Protein AF-A0A428WDX8-F1 (afdb_monomer_li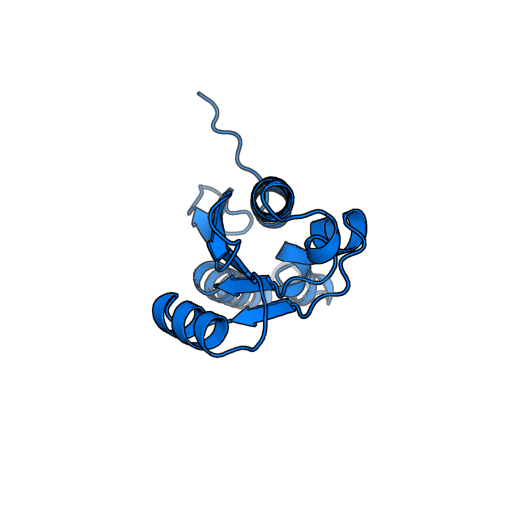te)

Radius of gyration: 16.52 Å; chains: 1; bounding box: 48×28×43 Å

Sequence (140 aa):
MPGLRRTAGEAVSAVLEAAFSLLPEPLRSTAPLYVLCDDYSVFAARRLVERCHDRERRLRPSDSVRPETSELVRPYLTAAGHRGNCYLLAGVPAQSVLRLAATADHPAAVICEPAVLTGDDPLAPGSLAVAAVWGAGSPP

Secondary structure (DSSP, 8-state):
-------HHHHHHHHHHHHHHTS-HHHHTTS-EEEE-HHHHHHHHHHHHHHHH-SSS---THHHHTT-THHHHHHHHHHTT--S-EEEESS--HHHHHHHHHHSS-S-EEEEEEEEEP-S-TTS-EEEEEEEEES-----

Structure (mmCIF, N/CA/C/O backbone):
data_AF-A0A428WDX8-F1
#
_entry.id   AF-A0A428WDX8-F1
#
loop_
_atom_site.group_PDB
_atom_site.id
_atom_site.type_symbol
_atom_site.label_atom_id
_atom_site.label_alt_id
_atom_site.label_comp_id
_atom_site.label_asym_id
_atom_site.label_entity_id
_atom_site.label_seq_id
_atom_site.pdbx_PDB_ins_code
_atom_site.Cartn_x
_atom_site.Cartn_y
_atom_site.Cartn_z
_atom_site.occupancy
_atom_site.B_iso_or_equiv
_atom_site.auth_seq_id
_atom_site.auth_comp_id
_atom_site.auth_asym_id
_atom_site.auth_atom_id
_atom_site.pdbx_PDB_model_num
ATOM 1 N N . MET A 1 1 ? -13.287 10.466 -22.339 1.00 33.56 1 MET A N 1
ATOM 2 C CA . MET A 1 1 ? -12.912 10.826 -20.956 1.00 33.56 1 MET A CA 1
ATOM 3 C C . MET A 1 1 ? -11.426 10.549 -20.812 1.00 33.56 1 MET A C 1
ATOM 5 O O . MET A 1 1 ? -11.074 9.376 -20.856 1.00 33.56 1 MET A O 1
ATOM 9 N N . PRO A 1 2 ? -10.545 11.560 -20.750 1.00 37.47 2 PRO A N 1
ATOM 10 C CA . PRO A 1 2 ? -9.139 11.313 -20.460 1.00 37.47 2 PRO A CA 1
ATOM 11 C C . PRO A 1 2 ? -9.077 10.821 -19.013 1.00 37.47 2 PRO A C 1
ATOM 13 O O . PRO A 1 2 ? -9.248 11.595 -18.076 1.00 37.47 2 PRO A O 1
ATOM 16 N N . GLY A 1 3 ? -8.996 9.500 -18.846 1.00 45.62 3 GLY A N 1
ATOM 17 C CA . GLY A 1 3 ? -8.995 8.853 -17.541 1.00 45.62 3 GLY A CA 1
ATOM 18 C C . GLY A 1 3 ? -7.797 9.346 -16.747 1.00 45.62 3 GLY A C 1
ATOM 19 O O . GLY A 1 3 ? -6.670 9.273 -17.231 1.00 45.62 3 GLY A O 1
ATOM 20 N N . LEU A 1 4 ? -8.060 9.888 -15.561 1.00 54.97 4 LEU A N 1
ATOM 21 C CA . LEU A 1 4 ? -7.077 10.419 -14.626 1.00 54.97 4 LEU A CA 1
ATOM 22 C C . LEU A 1 4 ? -6.116 9.286 -14.213 1.00 54.97 4 LEU A C 1
ATOM 24 O O . LEU A 1 4 ? -6.353 8.588 -13.229 1.00 54.97 4 LEU A O 1
ATOM 28 N N . ARG A 1 5 ? -5.069 9.028 -15.006 1.00 61.06 5 ARG A N 1
ATOM 29 C CA . ARG A 1 5 ? -4.035 8.047 -14.665 1.00 61.06 5 ARG A CA 1
ATOM 30 C C . ARG A 1 5 ? -3.245 8.616 -13.494 1.00 61.06 5 ARG A C 1
ATOM 32 O O . ARG A 1 5 ? -2.364 9.445 -13.687 1.00 61.06 5 ARG A O 1
ATOM 39 N N . ARG A 1 6 ? -3.614 8.203 -12.284 1.00 71.31 6 ARG A N 1
ATOM 40 C CA . ARG A 1 6 ? -2.854 8.500 -11.072 1.00 71.31 6 ARG A CA 1
ATOM 41 C C . ARG A 1 6 ? -1.580 7.672 -11.057 1.00 71.31 6 ARG A C 1
ATOM 43 O O . ARG A 1 6 ? -1.565 6.533 -11.539 1.00 71.31 6 ARG A O 1
ATOM 50 N N . THR A 1 7 ? -0.530 8.233 -10.470 1.00 85.62 7 THR A N 1
ATOM 51 C CA . THR A 1 7 ? 0.634 7.431 -10.091 1.00 85.62 7 THR A CA 1
ATOM 52 C C . THR A 1 7 ? 0.227 6.395 -9.040 1.00 85.62 7 THR A C 1
ATOM 54 O O . THR A 1 7 ? -0.794 6.538 -8.362 1.00 85.62 7 THR A O 1
ATOM 57 N N . ALA A 1 8 ? 1.023 5.338 -8.875 1.00 86.62 8 ALA A N 1
ATOM 58 C CA . ALA A 1 8 ? 0.719 4.305 -7.887 1.00 86.62 8 ALA A CA 1
ATOM 59 C C . ALA A 1 8 ? 0.632 4.854 -6.454 1.0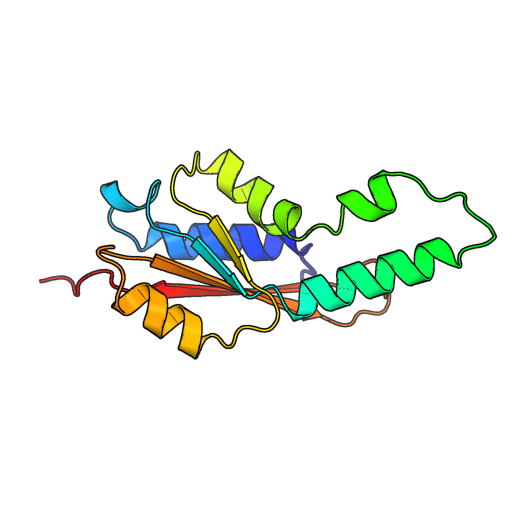0 86.62 8 ALA A C 1
ATOM 61 O O . ALA A 1 8 ? -0.313 4.526 -5.740 1.00 86.62 8 ALA A O 1
ATOM 62 N N . GLY A 1 9 ? 1.539 5.759 -6.072 1.00 89.62 9 GLY A N 1
ATOM 63 C CA . GLY A 1 9 ? 1.497 6.425 -4.768 1.00 89.62 9 GLY A CA 1
ATOM 64 C C . GLY A 1 9 ? 0.264 7.316 -4.579 1.00 89.62 9 GLY A C 1
ATOM 65 O O . GLY A 1 9 ? -0.319 7.331 -3.498 1.00 89.62 9 GLY A O 1
ATOM 66 N N . GLU A 1 10 ? -0.188 8.020 -5.623 1.00 91.00 10 GLU A N 1
ATOM 67 C CA . GLU A 1 10 ? -1.411 8.839 -5.570 1.00 91.00 10 GLU A CA 1
ATOM 68 C C . GLU A 1 10 ? -2.677 7.988 -5.433 1.00 91.00 10 GLU A C 1
ATOM 70 O O . GLU A 1 10 ? -3.559 8.315 -4.639 1.00 91.00 10 GLU A O 1
ATOM 75 N N . ALA A 1 11 ? -2.777 6.896 -6.198 1.00 91.94 11 ALA A N 1
ATOM 76 C CA . ALA A 1 11 ? -3.913 5.983 -6.126 1.00 91.94 11 ALA A CA 1
ATOM 77 C C . ALA A 1 11 ? -4.016 5.340 -4.736 1.00 91.94 11 ALA A C 1
ATOM 79 O O . ALA A 1 11 ? -5.091 5.350 -4.138 1.00 91.94 11 ALA A O 1
ATOM 80 N N . VAL A 1 12 ? -2.888 4.854 -4.205 1.00 94.56 12 VAL A N 1
ATOM 81 C CA . VAL A 1 12 ? -2.803 4.273 -2.860 1.00 94.56 12 VAL A CA 1
ATOM 82 C C . VAL A 1 12 ? -3.146 5.314 -1.799 1.00 94.56 12 VAL A C 1
ATOM 84 O O . VAL A 1 12 ? -4.010 5.066 -0.965 1.00 94.56 12 VAL A O 1
ATOM 87 N N . SER A 1 13 ? -2.549 6.507 -1.854 1.00 95.56 13 SER A N 1
ATOM 88 C CA . SER A 1 13 ? -2.796 7.538 -0.837 1.00 95.56 13 SER A CA 1
ATOM 89 C C . SER A 1 13 ? -4.270 7.937 -0.754 1.00 95.56 13 SER A C 1
ATOM 91 O O . SER A 1 13 ? -4.800 8.050 0.347 1.00 95.56 13 SER A O 1
ATOM 93 N N . ALA A 1 14 ? -4.947 8.070 -1.900 1.00 94.94 14 ALA A N 1
ATOM 94 C CA . ALA A 1 14 ? -6.365 8.423 -1.947 1.00 94.94 14 ALA A CA 1
ATOM 95 C C . ALA A 1 14 ? -7.270 7.357 -1.302 1.00 94.94 14 ALA A C 1
ATOM 97 O O . ALA A 1 14 ? -8.200 7.696 -0.570 1.00 94.94 14 ALA A O 1
ATOM 98 N N . VAL A 1 15 ? -7.018 6.065 -1.551 1.00 96.69 15 VAL A N 1
ATOM 99 C CA . VAL A 1 15 ? -7.845 5.001 -0.953 1.00 96.69 15 VAL A CA 1
ATOM 100 C C . VAL A 1 15 ? -7.519 4.756 0.512 1.00 96.69 15 VAL A C 1
ATOM 102 O O . VAL A 1 15 ? -8.418 4.412 1.275 1.00 96.69 15 VAL A O 1
ATOM 105 N N . LEU A 1 16 ? -6.268 4.974 0.924 1.00 97.00 16 LEU A N 1
ATOM 106 C CA . LEU A 1 16 ? -5.885 4.913 2.330 1.00 97.00 16 LEU A CA 1
ATOM 107 C C . LEU A 1 16 ? -6.529 6.051 3.120 1.00 97.00 16 LEU A C 1
ATOM 109 O O . LEU A 1 16 ? -7.100 5.794 4.174 1.00 97.00 16 LEU A O 1
ATOM 113 N N . GLU A 1 17 ? -6.520 7.279 2.600 1.00 96.69 17 GLU A N 1
ATOM 114 C CA . GLU A 1 17 ? -7.228 8.403 3.221 1.00 96.69 17 GLU A CA 1
ATOM 115 C C . GLU A 1 17 ? -8.711 8.079 3.435 1.00 96.69 17 GLU A C 1
ATOM 117 O O . GLU A 1 17 ? -9.216 8.196 4.554 1.00 96.69 17 GLU A O 1
ATOM 122 N N . ALA A 1 18 ? -9.383 7.569 2.399 1.00 96.19 18 ALA A N 1
ATOM 123 C CA . ALA A 1 18 ? -10.777 7.160 2.496 1.00 96.19 18 ALA A CA 1
ATOM 124 C C . ALA A 1 18 ? -10.982 6.031 3.522 1.00 96.19 18 ALA A C 1
ATOM 126 O O . ALA A 1 18 ? -11.842 6.149 4.393 1.00 96.19 18 ALA A O 1
ATOM 127 N N . ALA A 1 19 ? -10.185 4.961 3.477 1.00 96.06 19 ALA A N 1
ATOM 128 C CA . ALA A 1 19 ? -10.347 3.812 4.367 1.00 96.06 19 ALA A CA 1
ATOM 129 C C . ALA A 1 19 ? -10.077 4.161 5.836 1.00 96.06 19 ALA A C 1
ATOM 131 O O . ALA A 1 19 ? -10.879 3.835 6.709 1.00 96.06 19 ALA A O 1
ATOM 132 N N . PHE A 1 20 ? -8.991 4.877 6.127 1.00 95.44 20 PHE A N 1
ATOM 133 C CA . PHE A 1 20 ? -8.678 5.294 7.492 1.00 95.44 20 PHE A CA 1
ATOM 134 C C . PHE A 1 20 ? -9.691 6.310 8.040 1.00 95.44 20 PHE A C 1
ATOM 136 O O . PHE A 1 20 ? -9.915 6.332 9.248 1.00 95.44 20 PHE A O 1
ATOM 143 N N . SER A 1 21 ? -10.364 7.101 7.193 1.00 94.88 21 SER A N 1
ATOM 144 C CA . SER A 1 21 ? -11.437 8.002 7.649 1.00 94.88 21 SER A CA 1
ATOM 145 C C . SER A 1 21 ? -12.648 7.260 8.239 1.00 94.88 21 SER A C 1
ATOM 147 O O . SER A 1 21 ? -13.330 7.799 9.114 1.00 94.88 21 SER A O 1
ATOM 149 N N . LEU A 1 22 ? -12.873 6.006 7.822 1.00 94.31 22 LEU A N 1
ATOM 150 C CA . LEU A 1 22 ? -13.945 5.137 8.323 1.00 94.31 22 LEU A CA 1
ATOM 151 C C . LEU A 1 22 ? -13.641 4.537 9.703 1.00 94.31 22 LEU A C 1
ATOM 153 O O . LEU A 1 22 ? -14.542 4.013 10.356 1.00 94.31 22 LEU A O 1
ATOM 157 N N . LEU A 1 23 ? -12.386 4.592 10.158 1.00 92.56 23 LEU A N 1
ATOM 158 C CA . LEU A 1 23 ? -12.012 4.106 11.482 1.00 92.56 23 LEU A CA 1
ATOM 159 C C . LEU A 1 23 ? -12.394 5.114 12.578 1.00 92.56 23 LEU A C 1
ATOM 161 O O . LEU A 1 23 ? -12.323 6.331 12.353 1.00 92.56 23 LEU A O 1
ATOM 165 N N . PRO A 1 24 ? -12.699 4.634 13.800 1.00 91.62 24 PRO A N 1
ATOM 166 C CA . PRO A 1 24 ? -12.743 5.480 14.987 1.00 91.62 24 PRO A CA 1
ATOM 167 C C . PRO A 1 24 ? -11.445 6.280 15.145 1.00 91.62 24 PRO A C 1
ATOM 169 O O . PRO A 1 24 ? -10.358 5.724 14.982 1.00 91.62 24 PRO A O 1
ATOM 172 N N . GLU A 1 25 ? -11.555 7.558 15.522 1.00 91.94 25 GLU A N 1
ATOM 173 C CA . GLU A 1 25 ? -10.417 8.480 15.696 1.00 91.94 25 GLU A CA 1
ATOM 174 C C . GLU A 1 25 ? -9.213 7.861 16.437 1.00 91.94 25 GLU A C 1
ATOM 176 O O . GLU A 1 25 ? -8.095 7.962 15.925 1.00 91.94 25 GLU A O 1
ATOM 181 N N . PRO A 1 26 ? -9.392 7.137 17.568 1.00 91.00 26 PRO A N 1
ATOM 182 C CA . PRO A 1 26 ? -8.262 6.578 18.316 1.00 91.00 26 PRO A CA 1
ATOM 183 C C . PRO A 1 26 ? -7.459 5.523 17.543 1.00 91.00 26 PRO A C 1
ATOM 185 O O . PRO A 1 26 ? -6.305 5.265 17.877 1.00 91.00 26 PRO A O 1
ATOM 188 N N . LEU A 1 27 ? -8.065 4.903 16.527 1.00 92.06 27 LEU A N 1
ATOM 189 C CA . LEU A 1 27 ? -7.468 3.819 15.749 1.00 92.06 27 LEU A CA 1
ATOM 190 C C . LEU A 1 27 ? -6.811 4.310 14.456 1.00 92.06 27 LEU A C 1
ATOM 192 O O . LEU A 1 27 ? -5.982 3.600 13.894 1.00 92.06 27 LEU A O 1
ATOM 196 N N . ARG A 1 28 ? -7.125 5.520 13.977 1.00 93.81 28 ARG A N 1
ATOM 197 C CA . ARG A 1 28 ? -6.672 6.002 12.656 1.00 93.81 28 ARG A CA 1
ATOM 198 C C . ARG A 1 28 ? -5.153 6.044 12.503 1.00 93.81 28 ARG A C 1
ATOM 200 O O . ARG A 1 28 ? -4.625 5.776 11.430 1.00 93.81 28 ARG A O 1
ATOM 207 N N . SER A 1 29 ? -4.439 6.368 13.577 1.00 93.62 29 SER A N 1
ATOM 208 C CA . SER A 1 29 ? -2.977 6.474 13.542 1.00 93.62 29 SER A CA 1
ATOM 209 C C . SER A 1 29 ? -2.256 5.162 13.854 1.00 93.62 29 SER A C 1
ATOM 211 O O . SER A 1 29 ? -1.052 5.086 13.634 1.00 93.62 29 SER A O 1
ATOM 213 N N . THR A 1 30 ? -2.943 4.135 14.359 1.00 93.38 30 THR A N 1
ATOM 214 C CA . THR A 1 30 ? -2.307 2.928 14.921 1.00 93.38 30 THR A CA 1
ATOM 215 C C . THR A 1 30 ? -2.818 1.618 14.335 1.00 93.38 30 THR A C 1
ATOM 217 O O . THR A 1 30 ? -2.139 0.602 14.486 1.00 93.38 30 THR A O 1
ATOM 220 N N . ALA A 1 31 ? -3.975 1.617 13.664 1.00 93.00 31 ALA A N 1
ATOM 221 C CA . ALA A 1 31 ? -4.524 0.424 13.036 1.00 93.00 31 ALA A CA 1
ATOM 222 C C . ALA A 1 31 ? -3.525 -0.138 12.012 1.00 93.00 31 ALA A C 1
ATOM 224 O O . ALA A 1 31 ? -3.046 0.617 11.167 1.00 93.00 31 ALA A O 1
ATOM 225 N N . PRO A 1 32 ? -3.190 -1.435 12.065 1.00 94.12 32 PRO A N 1
ATOM 226 C CA . PRO A 1 32 ? -2.241 -2.020 11.133 1.00 94.12 32 PRO A CA 1
ATOM 227 C C . PRO A 1 32 ? -2.717 -1.867 9.685 1.00 94.12 32 PRO A C 1
ATOM 229 O O . PRO A 1 32 ? -3.897 -2.055 9.372 1.00 94.12 32 PRO A O 1
ATOM 232 N N . LEU A 1 33 ? -1.765 -1.559 8.808 1.00 95.38 33 LEU A N 1
ATOM 233 C CA . LEU A 1 33 ? -1.942 -1.490 7.366 1.00 95.38 33 LEU A CA 1
ATOM 234 C C . LEU A 1 33 ? -1.304 -2.716 6.711 1.00 95.38 33 LEU A C 1
ATOM 236 O O . LEU A 1 33 ? -0.110 -2.967 6.871 1.00 95.38 33 LEU A O 1
ATOM 240 N N . TYR A 1 34 ? -2.079 -3.443 5.916 1.00 95.25 34 TYR A N 1
ATOM 241 C CA . TYR A 1 34 ? -1.594 -4.514 5.054 1.00 95.25 34 TYR A CA 1
ATOM 242 C C . TYR A 1 34 ? -1.724 -4.089 3.594 1.00 95.25 34 TYR A C 1
ATOM 244 O O . TYR A 1 34 ? -2.810 -3.718 3.156 1.00 95.25 34 TYR A O 1
ATOM 252 N N . VAL A 1 35 ? -0.639 -4.159 2.827 1.00 95.62 35 VAL A N 1
ATOM 253 C CA . VAL A 1 35 ? -0.628 -3.819 1.400 1.00 95.62 35 VAL A CA 1
ATOM 254 C C . VAL A 1 35 ? -0.310 -5.062 0.586 1.00 95.62 35 VAL A C 1
ATOM 256 O O . VAL A 1 35 ? 0.792 -5.598 0.689 1.00 95.62 35 VAL A O 1
ATOM 259 N N . LEU A 1 36 ? -1.264 -5.504 -0.229 1.00 95.06 36 LEU A N 1
ATOM 260 C CA . LEU A 1 36 ? -1.123 -6.616 -1.166 1.00 95.06 36 LEU A CA 1
ATOM 261 C C . LEU A 1 36 ? -0.494 -6.091 -2.455 1.00 95.06 36 LEU A C 1
ATOM 263 O O . LEU A 1 36 ? -1.179 -5.613 -3.351 1.00 95.06 36 LEU A O 1
ATOM 267 N N . CYS A 1 37 ? 0.829 -6.083 -2.524 1.00 92.88 37 CYS A N 1
ATOM 268 C CA . CYS A 1 37 ? 1.568 -5.350 -3.547 1.00 92.88 37 CYS A CA 1
ATOM 269 C C . CYS A 1 37 ? 2.037 -6.221 -4.718 1.00 92.88 37 CYS A C 1
ATOM 271 O O . CYS A 1 37 ? 3.050 -5.898 -5.334 1.00 92.88 37 CYS A O 1
ATOM 273 N N . ASP A 1 38 ? 1.356 -7.328 -5.005 1.00 91.00 38 ASP A N 1
ATOM 274 C CA . ASP A 1 38 ? 1.808 -8.330 -5.973 1.00 91.00 38 ASP A CA 1
ATOM 275 C C . ASP A 1 38 ? 2.080 -7.759 -7.364 1.00 91.00 38 ASP A C 1
ATOM 277 O O . ASP A 1 38 ? 3.216 -7.799 -7.851 1.00 91.00 38 ASP A O 1
ATOM 281 N N . ASP A 1 39 ? 1.065 -7.145 -7.968 1.00 88.38 39 ASP A N 1
ATOM 282 C CA . ASP A 1 39 ? 1.168 -6.548 -9.300 1.00 88.38 39 ASP A CA 1
ATOM 283 C C . ASP A 1 39 ? 2.254 -5.471 -9.359 1.00 88.38 39 ASP A C 1
ATOM 285 O O . ASP A 1 39 ? 3.021 -5.385 -10.324 1.00 88.38 39 ASP A O 1
ATOM 289 N N . TYR A 1 40 ? 2.359 -4.665 -8.301 1.00 89.38 40 TYR A N 1
ATOM 290 C CA . TYR A 1 40 ? 3.351 -3.601 -8.229 1.00 89.38 40 TYR A CA 1
ATOM 291 C C . TYR A 1 40 ? 4.774 -4.139 -8.068 1.00 89.38 40 TYR A C 1
ATOM 293 O O . TYR A 1 40 ? 5.682 -3.650 -8.734 1.00 89.38 40 TYR A O 1
ATOM 301 N N . SER A 1 41 ? 4.977 -5.175 -7.251 1.00 90.12 41 SER A N 1
ATOM 302 C CA . SER A 1 41 ? 6.272 -5.841 -7.089 1.00 90.12 41 SER A CA 1
ATOM 303 C C . SER A 1 41 ? 6.741 -6.474 -8.401 1.00 90.12 41 SER A C 1
ATOM 305 O O . SER A 1 41 ? 7.908 -6.334 -8.775 1.00 90.12 41 SER A O 1
ATOM 307 N N . VAL A 1 42 ? 5.835 -7.122 -9.144 1.00 89.56 42 VAL A N 1
ATOM 308 C CA . VAL A 1 42 ? 6.137 -7.676 -10.474 1.00 89.56 42 VAL A CA 1
ATOM 309 C C . VAL A 1 42 ? 6.509 -6.563 -11.453 1.00 89.56 42 VAL A C 1
ATOM 311 O O . VAL A 1 42 ? 7.503 -6.682 -12.175 1.00 89.56 42 VAL A O 1
ATOM 314 N N . PHE A 1 43 ? 5.747 -5.468 -11.467 1.00 88.44 43 PHE A N 1
ATOM 315 C CA . PHE A 1 43 ? 6.054 -4.296 -12.282 1.00 88.44 43 PHE A CA 1
ATOM 316 C C . PHE A 1 43 ? 7.432 -3.702 -11.946 1.00 88.44 43 PHE A C 1
ATOM 318 O O . PHE A 1 43 ? 8.252 -3.505 -12.845 1.00 88.44 43 PHE A O 1
ATOM 325 N N . ALA A 1 44 ? 7.711 -3.457 -10.666 1.00 88.44 44 ALA A N 1
ATOM 326 C CA . ALA A 1 44 ? 8.966 -2.886 -10.191 1.00 88.44 44 ALA A CA 1
ATOM 327 C C . ALA A 1 44 ? 10.172 -3.742 -10.604 1.00 88.44 44 ALA A C 1
ATOM 329 O O . ALA A 1 44 ? 11.160 -3.214 -11.119 1.00 88.44 44 ALA A O 1
ATOM 330 N N . ALA A 1 45 ? 10.061 -5.066 -10.451 1.00 88.94 45 ALA A N 1
ATOM 331 C CA . ALA A 1 45 ? 11.096 -6.007 -10.859 1.00 88.94 45 ALA A CA 1
ATOM 332 C C . ALA A 1 45 ? 11.337 -5.982 -12.377 1.00 88.94 45 ALA A C 1
ATOM 334 O O . ALA A 1 45 ? 12.486 -5.885 -12.812 1.00 88.94 45 ALA A O 1
ATOM 335 N N . ARG A 1 46 ? 10.273 -6.012 -13.195 1.00 87.69 46 ARG A N 1
ATOM 336 C CA . ARG A 1 46 ? 10.385 -5.937 -14.665 1.00 87.69 46 ARG A CA 1
ATOM 337 C C . ARG A 1 46 ? 11.050 -4.641 -15.112 1.00 87.69 46 ARG A C 1
ATOM 339 O O . ARG A 1 46 ? 12.008 -4.678 -15.879 1.00 87.69 46 ARG A O 1
ATOM 346 N N . ARG A 1 47 ? 10.607 -3.513 -14.558 1.00 85.44 47 ARG A N 1
ATOM 347 C CA . ARG A 1 47 ? 11.180 -2.195 -14.839 1.00 85.44 47 ARG A CA 1
ATOM 348 C C . ARG A 1 47 ? 12.668 -2.131 -14.494 1.00 85.44 47 ARG A C 1
ATOM 350 O O . ARG A 1 47 ? 13.442 -1.544 -15.247 1.00 85.44 47 ARG A O 1
ATOM 357 N N . LEU A 1 48 ? 13.077 -2.707 -13.363 1.00 86.81 48 LEU A N 1
ATOM 358 C CA . LEU A 1 48 ? 14.487 -2.748 -12.977 1.00 86.81 48 LEU A CA 1
ATOM 359 C C . LEU A 1 48 ? 15.308 -3.588 -13.964 1.00 86.81 48 LEU A C 1
ATOM 361 O O . LEU A 1 48 ? 16.363 -3.140 -14.405 1.00 86.81 48 LEU A O 1
ATOM 365 N N . VAL A 1 49 ? 14.813 -4.768 -14.349 1.00 88.50 49 VAL A N 1
ATOM 366 C CA . VAL A 1 49 ? 15.468 -5.632 -15.346 1.00 88.50 49 VAL A CA 1
ATOM 367 C C . VAL A 1 49 ? 15.630 -4.905 -16.681 1.00 88.50 49 VAL A C 1
ATOM 369 O O . VAL A 1 49 ? 16.730 -4.876 -17.228 1.00 88.50 49 VAL A O 1
ATOM 372 N N . GLU A 1 50 ? 14.582 -4.248 -17.178 1.00 86.44 50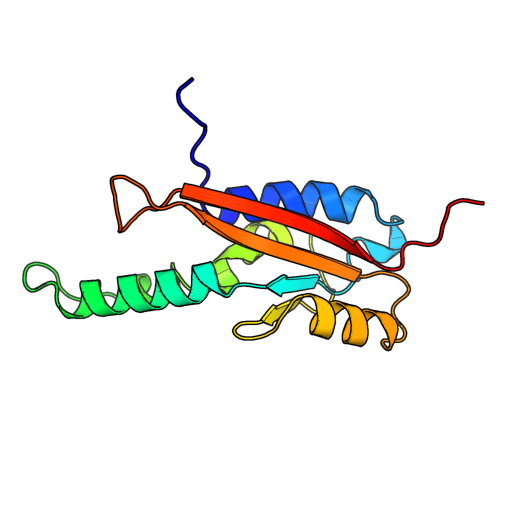 GLU A N 1
ATOM 373 C CA . GLU A 1 50 ? 14.650 -3.441 -18.403 1.00 86.44 50 GLU A CA 1
ATOM 374 C C . GLU A 1 50 ? 15.707 -2.335 -18.297 1.00 86.44 50 GLU A C 1
ATOM 376 O O . GLU A 1 50 ? 16.515 -2.159 -19.209 1.00 86.44 50 GLU A O 1
ATOM 381 N N . ARG A 1 51 ? 15.779 -1.642 -17.154 1.00 85.12 51 ARG A N 1
ATOM 382 C CA . ARG A 1 51 ? 16.810 -0.624 -16.902 1.00 85.12 51 ARG A CA 1
ATOM 383 C C . ARG A 1 51 ? 18.222 -1.192 -16.844 1.00 85.12 51 ARG A C 1
ATOM 385 O O . ARG A 1 51 ? 19.149 -0.503 -17.254 1.00 85.12 51 ARG A O 1
ATOM 392 N N . CYS A 1 52 ? 18.400 -2.425 -16.384 1.00 86.75 52 CYS A N 1
ATOM 393 C CA . CYS A 1 52 ? 19.698 -3.097 -16.420 1.00 86.75 52 CYS A CA 1
ATOM 394 C C . CYS A 1 52 ? 20.154 -3.440 -17.844 1.00 86.75 52 CYS A C 1
ATOM 396 O O . CYS A 1 52 ? 21.355 -3.561 -18.085 1.00 86.75 52 CYS A O 1
ATOM 398 N N . HIS A 1 53 ? 19.216 -3.590 -18.781 1.00 87.94 53 HIS A N 1
ATOM 399 C CA . HIS A 1 53 ? 19.502 -3.889 -20.184 1.00 87.94 53 HIS A CA 1
ATOM 400 C C . HIS A 1 53 ? 19.553 -2.647 -21.089 1.00 87.94 53 HIS A C 1
ATOM 402 O O . HIS A 1 53 ? 19.958 -2.759 -22.248 1.00 87.94 53 HIS A O 1
ATOM 408 N N . ASP A 1 54 ? 19.205 -1.469 -20.568 1.00 86.31 54 ASP A N 1
ATOM 409 C CA . ASP A 1 54 ? 19.330 -0.184 -21.256 1.00 86.31 54 ASP A CA 1
ATOM 410 C C . ASP A 1 54 ? 20.818 0.160 -21.464 1.00 86.31 54 ASP A C 1
ATOM 412 O O . ASP A 1 54 ? 21.550 0.492 -20.531 1.00 86.31 54 ASP A O 1
ATOM 416 N N . ARG A 1 55 ? 21.290 0.036 -2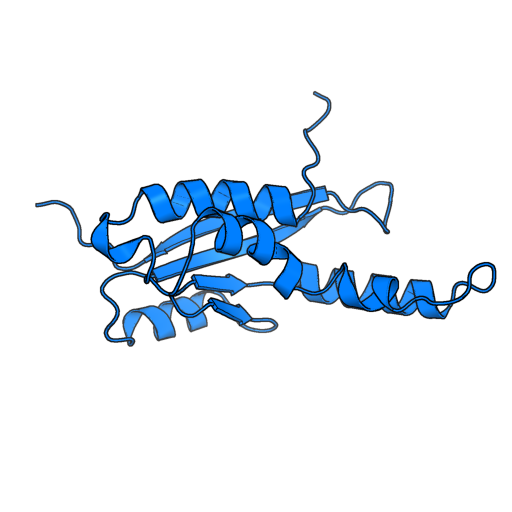2.710 1.00 84.38 55 ARG A N 1
ATOM 417 C CA . ARG A 1 55 ? 22.690 0.303 -23.086 1.00 84.38 55 ARG A CA 1
ATOM 418 C C . ARG A 1 55 ? 22.983 1.781 -23.324 1.00 84.38 55 ARG A C 1
ATOM 420 O O . ARG A 1 55 ? 24.153 2.159 -23.372 1.00 84.38 55 ARG A O 1
ATOM 427 N N . GLU A 1 56 ? 21.952 2.602 -23.484 1.00 88.00 56 GLU A N 1
ATOM 428 C CA . GLU A 1 56 ? 22.086 4.026 -23.803 1.00 88.00 56 GLU A CA 1
ATOM 429 C C . GLU A 1 56 ? 22.208 4.880 -22.539 1.00 88.00 56 GLU A C 1
ATOM 431 O O . GLU A 1 56 ? 22.747 5.990 -22.564 1.00 88.00 56 GLU A O 1
ATOM 436 N N . ARG A 1 57 ? 21.759 4.349 -21.399 1.00 81.06 57 ARG A N 1
ATOM 437 C CA . ARG A 1 57 ? 21.760 5.044 -20.117 1.00 81.06 57 ARG A CA 1
ATOM 438 C C . ARG A 1 57 ? 22.445 4.219 -19.031 1.00 81.06 57 ARG A C 1
ATOM 440 O O . ARG A 1 57 ? 22.177 3.045 -18.839 1.00 81.06 57 ARG A O 1
ATOM 447 N N . ARG A 1 58 ? 23.283 4.873 -18.219 1.00 85.00 58 ARG A N 1
ATOM 448 C CA . ARG A 1 58 ? 23.843 4.253 -17.006 1.00 85.00 58 ARG A CA 1
ATOM 449 C C . ARG A 1 58 ? 22.773 4.083 -15.923 1.00 85.00 58 ARG A C 1
ATOM 451 O O . ARG A 1 58 ? 22.068 5.048 -15.613 1.00 85.00 58 ARG A O 1
ATOM 458 N N . LEU A 1 59 ? 22.746 2.904 -15.300 1.00 85.62 59 LEU A N 1
ATOM 459 C CA . LEU A 1 59 ? 21.979 2.614 -14.086 1.00 85.62 59 LEU A CA 1
ATOM 460 C C . LEU A 1 59 ? 22.303 3.611 -12.967 1.00 85.62 59 LEU A C 1
ATOM 462 O O . LEU A 1 59 ? 23.469 3.908 -12.693 1.00 85.62 59 LEU A O 1
ATOM 466 N N . ARG A 1 60 ? 21.264 4.111 -12.298 1.00 86.38 60 ARG A N 1
ATOM 467 C CA . ARG A 1 60 ? 21.361 4.976 -11.117 1.00 86.38 60 ARG A CA 1
ATOM 468 C C . ARG A 1 60 ? 20.686 4.302 -9.922 1.00 86.38 60 ARG A C 1
ATOM 470 O O . ARG A 1 60 ? 19.701 3.598 -10.116 1.00 86.38 60 ARG A O 1
ATOM 477 N N . PRO A 1 61 ? 21.101 4.602 -8.678 1.00 81.81 61 PRO A N 1
ATOM 478 C CA . PRO A 1 61 ? 20.412 4.099 -7.483 1.00 81.81 61 PRO A CA 1
ATOM 479 C C . PRO A 1 61 ? 18.906 4.413 -7.463 1.00 81.81 61 PRO A C 1
ATOM 481 O O . PRO A 1 61 ? 18.097 3.622 -6.997 1.00 81.81 61 PRO A O 1
ATOM 484 N N . SER A 1 62 ? 18.491 5.547 -8.037 1.00 81.06 62 SER A N 1
ATOM 485 C CA . SER A 1 62 ? 17.071 5.905 -8.145 1.00 81.06 62 SER A CA 1
ATOM 486 C C . SER A 1 62 ? 16.240 4.929 -8.981 1.00 81.06 62 SER A C 1
ATOM 488 O O . SER A 1 62 ? 15.019 4.925 -8.849 1.00 81.06 62 SER A O 1
ATOM 490 N N . ASP A 1 63 ? 16.878 4.160 -9.866 1.00 80.62 63 ASP A N 1
ATOM 491 C CA . ASP A 1 63 ? 16.197 3.205 -10.740 1.00 80.62 63 ASP A CA 1
ATOM 492 C C . ASP A 1 63 ? 15.762 1.947 -9.968 1.00 80.62 63 ASP A C 1
ATOM 494 O O . ASP A 1 63 ? 14.795 1.309 -10.378 1.00 80.62 63 ASP A O 1
ATOM 498 N N . SER A 1 64 ? 16.399 1.642 -8.828 1.00 73.06 64 SER A N 1
ATOM 499 C CA . SER A 1 64 ? 15.954 0.594 -7.900 1.00 73.06 64 SER A CA 1
ATOM 500 C C . SER A 1 64 ? 15.043 1.125 -6.793 1.00 73.06 64 SER A C 1
ATOM 502 O O . SER A 1 64 ? 14.088 0.445 -6.454 1.00 73.06 64 SER A O 1
ATOM 504 N N . VAL A 1 65 ? 15.294 2.339 -6.278 1.00 73.06 65 VAL A N 1
ATOM 505 C CA . VAL A 1 65 ? 14.586 2.877 -5.096 1.00 73.06 65 VAL A CA 1
ATOM 506 C C . VAL A 1 65 ? 13.185 3.407 -5.405 1.00 73.06 65 VAL A C 1
ATOM 508 O O . VAL A 1 65 ? 12.241 3.171 -4.664 1.00 73.06 65 VAL A O 1
ATOM 511 N N . ARG A 1 66 ? 13.006 4.141 -6.509 1.00 75.12 66 ARG A N 1
ATOM 512 C CA . ARG A 1 66 ? 11.701 4.751 -6.834 1.00 75.12 66 ARG A CA 1
ATOM 513 C C . ARG A 1 66 ? 10.556 3.753 -7.042 1.00 75.12 66 ARG A C 1
ATOM 515 O O . ARG A 1 66 ? 9.436 4.094 -6.675 1.00 75.12 66 ARG A O 1
ATOM 522 N N . PRO A 1 67 ? 10.773 2.579 -7.660 1.00 76.38 67 PRO A N 1
ATOM 523 C CA . PRO A 1 67 ? 9.726 1.578 -7.780 1.00 76.38 67 PRO A CA 1
ATOM 524 C C . PRO A 1 67 ? 9.625 0.664 -6.547 1.00 76.38 67 PRO A C 1
ATOM 526 O O . PRO A 1 67 ? 8.894 -0.317 -6.611 1.00 76.38 67 PRO A O 1
ATOM 529 N N . GLU A 1 68 ? 10.321 0.940 -5.436 1.00 83.19 68 GLU A N 1
ATOM 530 C CA . GLU A 1 68 ? 10.152 0.147 -4.216 1.00 83.19 68 GLU A CA 1
ATOM 531 C C . GLU A 1 68 ? 8.718 0.241 -3.695 1.00 83.19 68 GLU A C 1
ATOM 533 O O . GLU A 1 68 ? 8.092 1.302 -3.677 1.00 83.19 68 GLU A O 1
ATOM 538 N N . THR A 1 69 ? 8.195 -0.886 -3.226 1.00 82.75 69 THR A N 1
ATOM 539 C CA . THR A 1 69 ? 6.844 -0.975 -2.670 1.00 82.75 69 THR A CA 1
ATOM 540 C C . THR A 1 69 ? 6.640 -0.044 -1.471 1.00 82.75 69 THR A C 1
ATOM 542 O O . THR A 1 69 ? 5.540 0.457 -1.255 1.00 82.75 69 THR A O 1
ATOM 545 N N . SER A 1 70 ? 7.694 0.236 -0.701 1.00 85.12 70 SER A N 1
ATOM 546 C CA . SER A 1 70 ? 7.674 1.193 0.413 1.00 85.12 70 SER A CA 1
ATOM 547 C C . SER A 1 70 ? 7.256 2.600 -0.030 1.00 85.12 70 SER A C 1
ATOM 549 O O . SER A 1 70 ? 6.522 3.285 0.686 1.00 85.12 70 SER A O 1
ATOM 551 N N . GLU A 1 71 ? 7.636 3.009 -1.241 1.00 89.25 71 GLU A N 1
ATOM 552 C CA . GLU A 1 71 ? 7.297 4.316 -1.803 1.00 89.25 71 GLU A CA 1
ATOM 553 C C . GLU A 1 71 ? 5.814 4.426 -2.208 1.00 89.25 71 GLU A C 1
ATOM 555 O O . GLU A 1 71 ? 5.314 5.539 -2.359 1.00 89.25 71 GLU A O 1
ATOM 560 N N . LEU A 1 72 ? 5.068 3.312 -2.301 1.00 90.69 72 LEU A N 1
ATOM 561 C CA . LEU A 1 72 ? 3.614 3.344 -2.528 1.00 90.69 72 LEU A CA 1
ATOM 562 C C . LEU A 1 72 ? 2.859 4.012 -1.381 1.00 90.69 72 LEU A C 1
ATOM 564 O O . LEU A 1 72 ? 1.919 4.771 -1.602 1.00 90.69 72 LEU A O 1
ATOM 568 N N . VAL A 1 73 ? 3.249 3.684 -0.150 1.00 93.56 73 VAL A N 1
ATOM 569 C CA . VAL A 1 73 ? 2.528 4.084 1.064 1.00 93.56 73 VAL A CA 1
ATOM 570 C C . VAL A 1 73 ? 3.168 5.268 1.765 1.00 93.56 73 VAL A C 1
ATOM 572 O O . VAL A 1 73 ? 2.492 5.983 2.502 1.00 93.56 73 VAL A O 1
ATOM 575 N N . ARG A 1 74 ? 4.464 5.502 1.535 1.00 93.25 74 ARG A N 1
ATOM 576 C CA . ARG A 1 74 ? 5.235 6.546 2.211 1.00 93.25 74 ARG A CA 1
ATOM 577 C C . ARG A 1 74 ? 4.579 7.935 2.172 1.00 93.25 74 ARG A C 1
ATOM 579 O O . ARG A 1 74 ? 4.575 8.564 3.234 1.00 93.25 74 ARG A O 1
ATOM 586 N N . PRO A 1 75 ? 4.016 8.428 1.046 1.00 93.50 75 PRO A N 1
ATOM 587 C CA . PRO A 1 75 ? 3.360 9.736 1.018 1.00 93.50 75 PRO A CA 1
ATOM 588 C C . PRO A 1 75 ? 2.204 9.827 2.018 1.00 93.50 75 PRO A C 1
ATOM 590 O O . PRO A 1 75 ? 2.176 10.740 2.842 1.00 93.50 75 PRO A O 1
ATOM 593 N N . TYR A 1 76 ? 1.311 8.834 2.006 1.00 94.81 76 TYR A N 1
ATOM 594 C CA . TYR A 1 76 ? 0.190 8.756 2.937 1.00 94.81 76 TYR A CA 1
ATOM 595 C C . TYR A 1 76 ? 0.653 8.614 4.389 1.00 94.81 76 TYR A C 1
ATOM 597 O O . TYR A 1 76 ? 0.260 9.413 5.232 1.00 94.81 76 TYR A O 1
ATOM 605 N N . LEU A 1 77 ? 1.517 7.634 4.686 1.00 95.19 77 LEU A N 1
ATOM 606 C CA . LEU A 1 77 ? 1.954 7.354 6.060 1.00 95.19 77 LEU A CA 1
ATOM 607 C C . LEU A 1 77 ? 2.636 8.568 6.699 1.00 95.19 77 LEU A C 1
ATOM 609 O O . LEU A 1 77 ? 2.431 8.845 7.880 1.00 95.19 77 LEU A O 1
ATOM 613 N N . THR A 1 78 ? 3.408 9.311 5.902 1.00 94.50 78 THR A N 1
ATOM 614 C CA . THR A 1 78 ? 4.070 10.544 6.340 1.00 94.50 78 THR A CA 1
ATOM 615 C C . THR A 1 78 ? 3.051 11.651 6.611 1.00 94.50 78 THR A C 1
ATOM 617 O O . THR A 1 78 ? 3.101 12.273 7.668 1.00 94.50 78 THR A O 1
ATOM 620 N N . ALA A 1 79 ? 2.113 11.882 5.686 1.00 95.62 79 ALA A N 1
ATOM 621 C CA . ALA A 1 79 ? 1.094 12.924 5.818 1.00 95.62 79 ALA A CA 1
ATOM 622 C C . ALA A 1 79 ? 0.116 12.656 6.976 1.00 95.62 79 ALA A C 1
ATOM 624 O O . ALA A 1 79 ? -0.230 13.571 7.718 1.00 95.62 79 ALA A O 1
ATOM 625 N N . ALA A 1 80 ? -0.289 11.398 7.160 1.00 93.31 80 ALA A N 1
ATOM 626 C CA . ALA A 1 80 ? -1.200 10.970 8.218 1.00 93.31 80 ALA A CA 1
ATOM 627 C C . ALA A 1 80 ? -0.516 10.823 9.590 1.00 93.31 80 ALA A C 1
ATOM 629 O O . ALA A 1 80 ? -1.194 10.587 10.589 1.00 93.31 80 ALA A O 1
ATOM 630 N N . GLY A 1 81 ? 0.820 10.913 9.655 1.00 94.81 81 GLY A N 1
ATOM 631 C CA . GLY A 1 81 ? 1.577 10.650 10.879 1.00 94.81 81 GLY A CA 1
ATOM 632 C C . GLY A 1 81 ? 1.330 9.242 11.428 1.00 94.81 81 GLY A C 1
ATOM 633 O O . GLY A 1 81 ? 1.231 9.066 12.644 1.00 94.81 81 GLY A O 1
ATOM 634 N N . HIS A 1 82 ? 1.176 8.258 10.538 1.00 95.25 82 HIS A N 1
ATOM 635 C CA . HIS A 1 82 ? 0.812 6.892 10.897 1.00 95.25 82 HIS A CA 1
ATOM 636 C C . HIS A 1 82 ? 1.919 6.217 11.724 1.00 95.25 82 HIS A C 1
ATOM 638 O O . HIS A 1 82 ? 3.103 6.314 11.403 1.00 95.25 82 HIS A O 1
ATOM 644 N N . ARG A 1 83 ? 1.527 5.528 12.796 1.00 94.19 83 ARG A N 1
ATOM 645 C CA . ARG A 1 83 ? 2.402 4.853 13.773 1.00 94.19 83 ARG A CA 1
ATOM 646 C C . ARG A 1 83 ? 2.105 3.361 13.916 1.00 94.19 83 ARG A C 1
ATOM 648 O O . ARG A 1 83 ? 2.821 2.676 14.641 1.00 94.19 83 ARG A O 1
ATOM 655 N N . GLY A 1 84 ? 1.041 2.877 13.280 1.00 92.06 84 GLY A N 1
ATOM 656 C CA . GLY A 1 84 ? 0.719 1.459 13.214 1.00 92.06 84 GLY A CA 1
ATOM 657 C C . GLY A 1 84 ? 1.720 0.684 12.364 1.00 92.06 84 GLY A C 1
ATOM 658 O O . GLY A 1 84 ? 2.509 1.248 11.599 1.00 92.06 84 GLY A O 1
ATOM 659 N N . ASN A 1 85 ? 1.685 -0.639 12.502 1.00 93.44 85 ASN A N 1
ATOM 660 C CA . ASN A 1 85 ? 2.511 -1.514 11.682 1.00 93.44 85 ASN A CA 1
ATOM 661 C C . ASN A 1 85 ? 2.043 -1.460 10.223 1.00 93.44 85 ASN A C 1
ATOM 663 O O . ASN A 1 85 ? 0.850 -1.582 9.950 1.00 93.44 85 ASN A O 1
ATOM 667 N N . CYS A 1 86 ? 2.987 -1.339 9.291 1.00 94.69 86 CYS A N 1
ATOM 668 C CA . CYS A 1 86 ? 2.727 -1.426 7.858 1.00 94.69 86 CYS A CA 1
ATOM 669 C C . CYS A 1 86 ? 3.418 -2.666 7.285 1.00 94.69 86 CYS A C 1
ATOM 671 O O . CYS A 1 86 ? 4.644 -2.775 7.321 1.00 94.69 86 CYS A O 1
ATOM 673 N N . TYR A 1 87 ? 2.632 -3.583 6.730 1.00 93.56 87 TYR A N 1
ATOM 674 C CA . TYR A 1 87 ? 3.104 -4.823 6.125 1.00 93.56 87 TYR A CA 1
ATOM 675 C C . TYR A 1 87 ? 2.932 -4.758 4.611 1.00 93.56 87 TYR A C 1
ATOM 677 O O . TYR A 1 87 ? 1.820 -4.603 4.113 1.00 93.56 87 TYR A O 1
ATOM 685 N N . LEU A 1 88 ? 4.033 -4.902 3.878 1.00 93.88 88 LEU A N 1
ATOM 686 C CA . LEU A 1 88 ? 4.045 -4.974 2.418 1.00 93.88 88 LEU A CA 1
ATOM 687 C C . LEU A 1 88 ? 4.179 -6.443 2.021 1.00 93.88 88 LEU A C 1
ATOM 689 O O . LEU A 1 88 ? 5.180 -7.080 2.348 1.00 93.88 88 LEU A O 1
ATOM 693 N N . LEU A 1 89 ? 3.151 -6.993 1.383 1.00 93.62 89 LEU A N 1
ATOM 694 C CA . LEU A 1 89 ? 2.995 -8.426 1.168 1.00 93.62 89 LEU A CA 1
ATOM 695 C C . LEU A 1 89 ? 2.889 -8.726 -0.327 1.00 93.62 89 LEU A C 1
ATOM 697 O O . LEU A 1 89 ? 1.994 -8.226 -1.002 1.00 93.62 89 LEU A O 1
ATOM 701 N N . ALA A 1 90 ? 3.789 -9.577 -0.815 1.00 91.81 90 ALA A N 1
ATOM 702 C CA . ALA A 1 90 ? 3.752 -10.146 -2.156 1.00 91.81 90 ALA A CA 1
ATOM 703 C C . ALA A 1 90 ? 3.686 -11.679 -2.059 1.00 91.81 90 ALA A C 1
ATOM 705 O O . ALA A 1 90 ? 4.316 -12.284 -1.191 1.00 91.81 90 ALA A O 1
ATOM 706 N N . GLY A 1 91 ? 2.912 -12.300 -2.935 1.00 89.88 91 GLY A N 1
ATOM 707 C CA . GLY A 1 91 ? 2.636 -13.724 -3.037 1.00 89.88 91 GLY A CA 1
ATOM 708 C C . GLY A 1 91 ? 1.583 -14.190 -2.039 1.00 89.88 91 GLY A C 1
ATOM 709 O O . GLY A 1 91 ? 1.446 -15.393 -1.815 1.00 89.88 91 GLY A O 1
ATOM 710 N N . VAL A 1 92 ? 0.870 -13.260 -1.395 1.00 89.75 92 VAL A N 1
ATOM 711 C CA . VAL A 1 92 ? -0.042 -13.562 -0.290 1.00 89.75 92 VAL A CA 1
ATOM 712 C C . VAL A 1 92 ? -1.472 -13.233 -0.709 1.00 89.75 92 VAL A C 1
ATOM 714 O O . VAL A 1 92 ? -1.788 -12.067 -0.927 1.00 89.75 92 VAL A O 1
ATOM 717 N N . PRO A 1 93 ? -2.382 -14.222 -0.760 1.00 86.88 93 PRO A N 1
ATOM 718 C CA . PRO A 1 93 ? -3.761 -13.949 -1.129 1.00 86.88 93 PRO A CA 1
ATOM 719 C C . PRO A 1 93 ? -4.470 -13.169 -0.013 1.00 86.88 93 PRO A C 1
ATOM 721 O O . PRO A 1 93 ? -4.269 -13.455 1.173 1.00 86.88 93 PRO A O 1
ATOM 724 N N . ALA A 1 94 ? -5.372 -12.254 -0.384 1.00 84.25 94 ALA A N 1
ATOM 725 C CA . ALA A 1 94 ? -6.123 -11.400 0.546 1.00 84.25 94 ALA A CA 1
ATOM 726 C C . ALA A 1 94 ? -6.779 -12.178 1.704 1.00 84.25 94 ALA A C 1
ATOM 728 O O . ALA A 1 94 ? -6.740 -11.758 2.857 1.00 84.25 94 ALA A O 1
ATOM 729 N N . GLN A 1 95 ? -7.303 -13.375 1.424 1.00 86.12 95 GLN A N 1
ATOM 730 C CA . GLN A 1 95 ? -7.893 -14.282 2.417 1.00 86.12 95 GLN A CA 1
ATOM 731 C C . GLN A 1 95 ? -6.938 -14.682 3.556 1.00 86.12 95 GLN A C 1
ATOM 733 O O . GLN A 1 95 ? -7.366 -14.901 4.687 1.00 86.12 95 GLN A O 1
ATOM 738 N N . SER A 1 96 ? -5.636 -14.805 3.288 1.00 88.88 96 SER A N 1
ATOM 739 C CA . SER A 1 96 ? -4.643 -15.114 4.322 1.00 88.88 96 SER A CA 1
ATOM 740 C C . SER A 1 96 ? -4.393 -13.908 5.220 1.00 88.88 96 SER A C 1
ATOM 742 O O . SER A 1 96 ? -4.265 -14.076 6.430 1.00 88.88 96 SER A O 1
ATOM 744 N N . VAL A 1 97 ? -4.405 -12.703 4.649 1.00 88.38 97 VAL A N 1
ATOM 745 C CA . VAL A 1 97 ? -4.283 -11.451 5.405 1.00 88.38 97 VAL A CA 1
ATOM 746 C C . VAL A 1 97 ? -5.519 -11.198 6.257 1.00 88.38 97 VAL A C 1
ATOM 748 O O . VAL A 1 97 ? -5.383 -10.865 7.427 1.00 88.38 97 VAL A O 1
ATOM 751 N N . LEU A 1 98 ? -6.717 -11.445 5.724 1.00 82.94 98 LEU A N 1
ATOM 752 C CA . LEU A 1 98 ? -7.961 -11.359 6.492 1.00 82.94 98 LEU A CA 1
ATOM 753 C C . LEU A 1 98 ? -7.962 -12.321 7.685 1.00 82.94 98 LEU A C 1
ATOM 755 O O . LEU A 1 98 ? -8.340 -11.929 8.784 1.00 82.94 98 LEU A O 1
ATOM 759 N N . ARG A 1 99 ? -7.483 -13.561 7.503 1.00 84.81 99 ARG A N 1
ATOM 760 C CA . ARG A 1 99 ? -7.323 -14.514 8.614 1.00 84.81 99 ARG A CA 1
ATOM 761 C C . ARG A 1 99 ? -6.338 -14.007 9.664 1.00 84.81 99 ARG A C 1
ATOM 763 O O . ARG A 1 99 ? -6.651 -14.074 10.845 1.00 84.81 99 ARG A O 1
ATOM 770 N N . LEU A 1 100 ? -5.193 -13.466 9.242 1.00 81.50 100 LEU A N 1
ATOM 771 C CA . LEU A 1 100 ? -4.207 -12.877 10.150 1.00 81.50 100 LEU A CA 1
ATOM 772 C C . LEU A 1 100 ? -4.810 -11.707 10.943 1.00 81.50 100 LEU A C 1
ATOM 774 O O . LEU A 1 100 ? -4.698 -11.676 12.166 1.00 81.50 100 LEU A O 1
ATOM 778 N N . ALA A 1 101 ? -5.492 -10.789 10.254 1.00 80.69 101 ALA A N 1
ATOM 779 C CA . ALA A 1 101 ? -6.142 -9.628 10.852 1.00 80.69 101 ALA A CA 1
ATOM 780 C C . ALA A 1 101 ? -7.273 -10.021 11.816 1.00 80.69 101 ALA A C 1
ATOM 782 O O . ALA A 1 101 ? -7.460 -9.354 12.825 1.00 80.69 101 ALA A O 1
ATOM 783 N N . ALA A 1 102 ? -7.996 -11.111 11.542 1.00 76.19 102 ALA A N 1
ATOM 784 C CA . ALA A 1 102 ? -9.040 -11.638 12.423 1.00 76.19 102 ALA A CA 1
ATOM 785 C C . ALA A 1 102 ? -8.492 -12.320 13.687 1.00 76.19 102 ALA A C 1
ATOM 787 O O . ALA A 1 102 ? -9.178 -12.353 14.703 1.00 76.19 102 ALA A O 1
ATOM 788 N N . THR A 1 103 ? -7.283 -12.886 13.627 1.00 70.50 103 THR A N 1
ATOM 789 C CA . THR A 1 103 ? -6.624 -13.520 14.785 1.00 70.50 103 THR A CA 1
ATOM 790 C C . THR A 1 103 ? -5.778 -12.561 15.613 1.00 70.50 103 THR A C 1
ATOM 792 O O . THR A 1 103 ? -5.360 -12.911 16.713 1.00 70.50 103 THR A O 1
ATOM 795 N N . ALA A 1 104 ? -5.468 -11.385 15.072 1.00 65.56 104 ALA A N 1
ATOM 796 C CA . ALA A 1 104 ? -4.720 -10.379 15.794 1.00 65.56 104 ALA A CA 1
ATOM 797 C C . ALA A 1 104 ? -5.641 -9.685 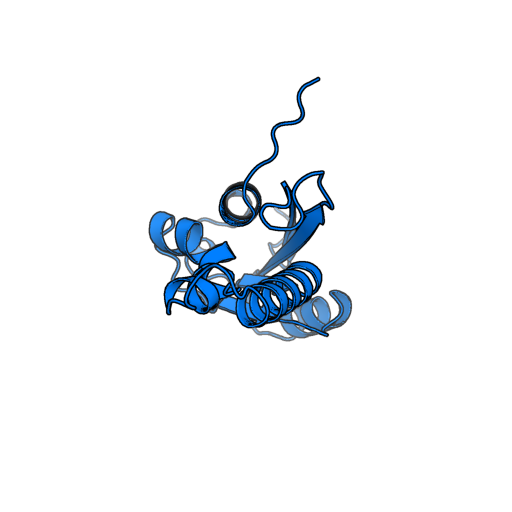16.805 1.00 65.56 104 ALA A C 1
ATOM 799 O O . ALA A 1 104 ? -6.793 -9.398 16.494 1.00 65.56 104 ALA A O 1
ATOM 800 N N . ASP A 1 105 ? -5.114 -9.352 17.983 1.00 68.88 105 ASP A N 1
ATOM 801 C CA . ASP A 1 105 ? -5.811 -8.611 19.052 1.00 68.88 105 ASP A CA 1
ATOM 802 C C . ASP A 1 105 ? -6.066 -7.127 18.676 1.00 68.88 105 ASP A C 1
ATOM 804 O O . ASP A 1 105 ? -6.070 -6.219 19.509 1.00 68.88 105 ASP A O 1
ATOM 808 N N . HIS A 1 106 ? -6.217 -6.844 17.380 1.00 70.19 106 HIS A N 1
ATOM 809 C CA . HIS A 1 106 ? -6.407 -5.513 16.836 1.00 70.19 106 HIS A CA 1
ATOM 810 C C . HIS A 1 106 ? -7.898 -5.242 16.615 1.00 70.19 106 HIS A C 1
ATOM 812 O O . HIS A 1 106 ? -8.558 -5.982 15.886 1.00 70.19 106 HIS A O 1
ATOM 818 N N . PRO A 1 107 ? -8.435 -4.141 17.170 1.00 80.94 107 PRO A N 1
ATOM 819 C CA . PRO A 1 107 ? -9.850 -3.809 17.035 1.00 80.94 107 PRO A CA 1
ATOM 820 C C . PRO A 1 107 ? -10.234 -3.405 15.608 1.00 80.94 107 PRO A C 1
ATOM 822 O O . PRO A 1 107 ? -11.414 -3.377 15.297 1.00 80.94 107 PRO A O 1
ATOM 825 N N . ALA A 1 108 ? -9.275 -3.059 14.747 1.00 89.56 108 ALA A N 1
ATOM 826 C CA . ALA A 1 108 ? -9.502 -2.837 13.326 1.00 89.56 108 ALA A CA 1
ATOM 827 C C . ALA A 1 108 ? -8.189 -2.936 12.536 1.00 89.56 108 ALA A C 1
ATOM 829 O O . ALA A 1 108 ? -7.111 -2.768 13.106 1.00 89.56 108 ALA A O 1
ATOM 830 N N . ALA A 1 109 ? -8.280 -3.154 11.225 1.00 92.31 109 ALA A N 1
ATOM 831 C CA . ALA A 1 109 ? -7.150 -3.135 10.297 1.00 92.31 109 ALA A CA 1
ATOM 832 C C . ALA A 1 109 ? -7.556 -2.527 8.950 1.00 92.31 109 ALA A C 1
ATOM 834 O O . ALA A 1 109 ? -8.731 -2.557 8.582 1.00 92.31 109 ALA A O 1
ATOM 835 N N . VAL A 1 110 ? -6.583 -2.020 8.194 1.00 94.38 110 VAL A N 1
ATOM 836 C CA . VAL A 1 110 ? -6.781 -1.573 6.809 1.00 94.38 110 VAL A CA 1
ATOM 837 C C . VAL A 1 110 ? -6.020 -2.502 5.877 1.00 94.38 110 VAL A C 1
ATOM 839 O O . VAL A 1 110 ? -4.843 -2.783 6.089 1.00 94.38 110 VAL A O 1
ATOM 842 N N . ILE A 1 111 ? -6.690 -2.980 4.835 1.00 94.75 111 ILE A N 1
ATOM 843 C CA . ILE A 1 111 ? -6.097 -3.800 3.779 1.00 94.75 111 ILE A CA 1
ATOM 844 C C . ILE A 1 111 ? -6.195 -3.007 2.484 1.00 94.75 111 ILE A C 1
ATOM 846 O O . ILE A 1 111 ? -7.275 -2.545 2.138 1.00 94.75 111 ILE A O 1
ATOM 850 N N . CYS A 1 112 ? -5.083 -2.840 1.778 1.00 95.06 112 CYS A N 1
ATOM 851 C CA . CYS A 1 112 ? -4.993 -2.103 0.526 1.00 95.06 112 CYS A CA 1
ATOM 852 C C . CYS A 1 112 ? -4.400 -2.993 -0.566 1.00 95.06 112 CYS A C 1
ATOM 854 O O . CYS A 1 112 ? -3.386 -3.649 -0.355 1.00 95.06 112 CYS A O 1
ATOM 856 N N . GLU A 1 113 ? -4.987 -2.965 -1.752 1.00 93.75 113 GLU A N 1
ATOM 857 C CA . GLU A 1 113 ? -4.533 -3.712 -2.920 1.00 93.75 113 GLU A CA 1
ATOM 858 C C . GLU A 1 113 ? -4.400 -2.754 -4.113 1.00 93.75 113 GLU A C 1
ATOM 860 O O . GLU A 1 113 ? -5.411 -2.304 -4.662 1.00 93.75 113 GLU A O 1
ATOM 865 N N . PRO A 1 114 ? -3.168 -2.353 -4.479 1.00 91.94 114 PRO A N 1
ATOM 866 C CA . PRO A 1 114 ? -2.893 -1.669 -5.735 1.00 91.94 114 PRO A CA 1
ATOM 867 C C . PRO A 1 114 ? -2.892 -2.642 -6.923 1.00 91.94 114 PRO A C 1
ATOM 869 O O . PRO A 1 114 ? -2.232 -3.676 -6.887 1.00 91.94 114 PRO A O 1
ATOM 872 N N . ALA A 1 115 ? -3.539 -2.244 -8.015 1.00 90.00 115 ALA A N 1
ATOM 873 C CA . ALA A 1 115 ? -3.508 -2.922 -9.304 1.00 90.00 115 ALA A CA 1
ATOM 874 C C . ALA A 1 115 ? -2.820 -2.029 -10.343 1.00 90.00 115 ALA A C 1
ATOM 876 O O . ALA A 1 115 ? -3.201 -0.871 -10.554 1.00 90.00 115 ALA A O 1
ATOM 877 N N . VAL A 1 116 ? -1.806 -2.570 -11.016 1.00 86.94 116 VAL A N 1
ATOM 878 C CA . VAL A 1 116 ? -1.060 -1.842 -12.049 1.00 86.94 116 VAL A CA 1
ATOM 879 C C . VAL A 1 116 ? -1.815 -1.930 -13.372 1.00 86.94 116 VAL A C 1
ATOM 881 O O . VAL A 1 116 ? -2.061 -3.015 -13.893 1.00 86.94 116 VAL A O 1
ATOM 884 N N . LEU A 1 117 ? -2.160 -0.781 -13.950 1.00 84.12 117 LEU A N 1
ATOM 885 C CA . LEU A 1 117 ? -2.804 -0.716 -15.256 1.00 84.12 117 LEU A CA 1
ATOM 886 C C . LEU A 1 117 ? -1.750 -0.677 -16.357 1.00 84.12 117 LEU A C 1
ATOM 888 O O . LEU A 1 117 ? -0.970 0.275 -16.457 1.00 84.12 117 LEU A O 1
ATOM 892 N N . THR A 1 118 ? -1.771 -1.681 -17.229 1.00 70.00 118 THR A N 1
ATOM 893 C CA . THR A 1 118 ? -0.953 -1.683 -18.441 1.00 70.00 118 THR A CA 1
ATOM 894 C C . THR A 1 118 ? -1.339 -0.491 -19.320 1.00 70.00 118 THR A C 1
ATOM 896 O O . THR A 1 118 ? -2.500 -0.265 -19.661 1.00 70.00 118 THR A O 1
ATOM 899 N N . GLY A 1 119 ? -0.348 0.352 -19.599 1.00 66.75 119 GLY A N 1
ATOM 900 C CA . GLY A 1 119 ? -0.486 1.576 -20.373 1.00 66.75 119 GLY A CA 1
ATOM 901 C C . GLY A 1 119 ? 0.325 1.557 -21.655 1.00 66.75 119 GLY A C 1
ATOM 902 O O . GLY A 1 119 ? 1.064 0.609 -21.895 1.00 66.75 119 GLY A O 1
ATOM 903 N N . ASP A 1 120 ? 0.225 2.640 -22.429 1.00 62.84 120 ASP A N 1
ATOM 904 C CA . ASP A 1 120 ? 1.057 2.827 -23.624 1.00 62.84 120 ASP A CA 1
ATOM 905 C C . ASP A 1 120 ? 2.546 2.985 -23.259 1.00 62.84 120 ASP A C 1
ATOM 907 O O . ASP A 1 120 ? 3.412 2.583 -24.029 1.00 62.84 120 ASP A O 1
ATOM 911 N N . ASP A 1 121 ? 2.843 3.527 -22.067 1.00 69.38 121 ASP A N 1
ATOM 912 C CA . ASP A 1 121 ? 4.193 3.564 -21.498 1.00 69.38 121 ASP A CA 1
ATOM 913 C C . ASP A 1 121 ? 4.384 2.424 -20.472 1.00 69.38 121 ASP A C 1
ATOM 915 O O . ASP A 1 121 ? 3.837 2.497 -19.363 1.00 69.38 121 ASP A O 1
ATOM 919 N N . PRO A 1 122 ? 5.173 1.382 -20.795 1.00 66.88 122 PRO A N 1
ATOM 920 C CA . PRO A 1 122 ? 5.465 0.288 -19.871 1.00 66.88 122 PRO A CA 1
ATOM 921 C C . PRO A 1 122 ? 6.321 0.727 -18.671 1.00 66.88 122 PRO A C 1
ATOM 923 O O . PRO A 1 122 ? 6.344 0.035 -17.657 1.00 66.88 122 PRO A O 1
ATOM 926 N N . LEU A 1 123 ? 6.992 1.883 -18.740 1.00 68.56 123 LEU A N 1
ATOM 927 C CA . LEU A 1 123 ? 7.836 2.428 -17.672 1.00 68.56 123 LEU A CA 1
ATOM 928 C C . LEU A 1 123 ? 7.081 3.389 -16.741 1.00 68.56 123 LEU A C 1
ATOM 930 O O . LEU A 1 123 ? 7.603 3.752 -15.677 1.00 68.56 123 LEU A O 1
ATOM 934 N N . ALA A 1 124 ? 5.864 3.785 -17.110 1.00 70.38 124 ALA A N 1
ATOM 935 C CA . ALA A 1 124 ? 4.990 4.654 -16.328 1.00 70.38 124 ALA A CA 1
ATOM 936 C C . ALA A 1 124 ? 3.528 4.172 -16.398 1.00 70.38 124 ALA A C 1
ATOM 938 O O . ALA A 1 124 ? 2.659 4.876 -16.924 1.00 70.38 124 ALA A O 1
ATOM 939 N N . PRO A 1 125 ? 3.229 2.969 -15.873 1.00 75.00 125 PRO A N 1
ATOM 940 C CA . PRO A 1 125 ? 1.869 2.468 -15.871 1.00 75.00 125 PRO A CA 1
ATOM 941 C C . PRO A 1 125 ? 0.978 3.349 -14.992 1.00 75.00 125 PRO A C 1
ATOM 943 O O . PRO A 1 125 ? 1.413 3.920 -13.986 1.00 75.00 125 PRO A O 1
ATOM 946 N N . GLY A 1 126 ? -0.298 3.432 -15.368 1.00 83.50 126 GLY A N 1
ATOM 947 C CA . GLY A 1 126 ? -1.309 3.954 -14.454 1.00 83.50 126 GLY A CA 1
ATOM 948 C C . GLY A 1 126 ? -1.530 2.969 -13.307 1.00 83.50 126 GLY A C 1
ATOM 949 O O . GLY A 1 126 ? -1.147 1.803 -13.398 1.00 83.50 126 GLY A O 1
ATOM 950 N N . SER A 1 127 ? -2.179 3.412 -12.237 1.00 86.12 127 SER A N 1
ATOM 951 C CA . SER A 1 127 ? -2.521 2.529 -11.123 1.00 86.12 127 SER A CA 1
ATOM 952 C C . SER A 1 127 ? -3.945 2.760 -10.636 1.00 86.12 127 SER A C 1
ATOM 954 O O . SER A 1 127 ? -4.437 3.893 -10.626 1.00 86.12 127 SER A O 1
ATOM 956 N N . LEU A 1 128 ? -4.589 1.677 -10.216 1.00 89.81 128 LEU A N 1
ATOM 957 C CA . LEU A 1 128 ? -5.773 1.692 -9.368 1.00 89.81 128 LEU A CA 1
ATOM 958 C C . LEU A 1 128 ? -5.394 1.129 -8.005 1.00 89.81 128 LEU A C 1
ATOM 960 O O . LEU A 1 128 ? -4.428 0.388 -7.871 1.00 89.81 128 LEU A O 1
ATOM 964 N N . ALA A 1 129 ? -6.167 1.466 -6.988 1.00 92.69 129 ALA A N 1
ATOM 965 C CA . ALA A 1 129 ? -6.054 0.825 -5.693 1.00 92.69 129 ALA A CA 1
ATOM 966 C C . ALA A 1 129 ? -7.449 0.650 -5.106 1.00 92.69 129 ALA A C 1
ATOM 968 O O . ALA A 1 129 ? -8.361 1.421 -5.415 1.00 92.69 129 ALA A O 1
ATOM 969 N N . VAL A 1 130 ? -7.605 -0.366 -4.270 1.00 93.12 130 VAL A N 1
ATOM 970 C CA . VAL A 1 130 ? -8.790 -0.585 -3.442 1.00 93.12 130 VAL A CA 1
ATOM 971 C C . VAL A 1 130 ? -8.316 -0.745 -2.010 1.00 93.12 130 VAL A C 1
ATOM 973 O O . VAL A 1 130 ? -7.282 -1.363 -1.769 1.00 93.12 130 VAL A O 1
ATOM 976 N N . ALA A 1 131 ? -9.057 -0.189 -1.057 1.00 94.62 131 ALA A N 1
ATOM 977 C CA . ALA A 1 131 ? -8.800 -0.410 0.355 1.00 94.62 131 ALA A CA 1
ATOM 978 C C . ALA A 1 131 ? -10.086 -0.812 1.079 1.00 94.62 131 ALA A C 1
ATOM 980 O O . ALA A 1 131 ? -11.169 -0.317 0.768 1.00 94.62 131 ALA A O 1
ATOM 981 N N . ALA A 1 132 ? -9.950 -1.714 2.044 1.00 92.00 132 ALA A N 1
ATOM 982 C CA . ALA A 1 132 ? -11.025 -2.208 2.884 1.00 92.00 132 ALA A CA 1
ATOM 983 C C . ALA A 1 132 ? -10.633 -2.098 4.357 1.00 92.00 132 ALA A C 1
ATOM 985 O O . ALA A 1 132 ? -9.474 -2.292 4.729 1.00 92.00 132 ALA A O 1
ATOM 986 N N . VAL A 1 133 ? -11.626 -1.812 5.192 1.00 91.94 133 VAL A N 1
ATOM 987 C CA . VAL A 1 133 ? -11.487 -1.799 6.646 1.00 91.94 133 VAL A CA 1
ATOM 988 C C . VAL A 1 133 ? -12.022 -3.110 7.202 1.00 91.94 133 VAL A C 1
ATOM 990 O O . VAL A 1 133 ? -13.136 -3.520 6.882 1.00 91.9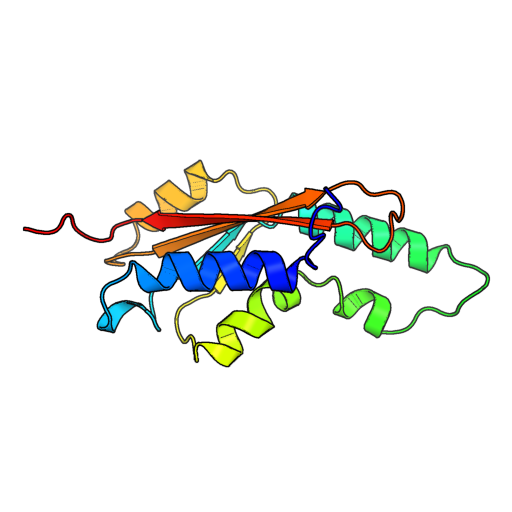4 133 VAL A O 1
ATOM 993 N N . TRP A 1 134 ? -11.233 -3.757 8.049 1.00 87.81 134 TRP A N 1
ATOM 994 C CA . TRP A 1 134 ? -11.620 -4.941 8.804 1.00 87.81 134 TRP A CA 1
ATOM 995 C C . TRP A 1 134 ? -11.812 -4.594 10.281 1.00 87.81 134 TRP A C 1
ATOM 997 O O . TRP A 1 134 ? -11.096 -3.747 10.808 1.00 87.81 134 TRP A O 1
ATOM 1007 N N . GLY A 1 135 ? -12.740 -5.271 10.960 1.00 77.56 135 GLY A N 1
ATOM 1008 C CA . GLY A 1 135 ? -12.844 -5.267 12.425 1.00 77.56 135 GLY A CA 1
ATOM 1009 C C . GLY A 1 135 ? -13.463 -4.022 13.066 1.00 77.56 135 GLY A C 1
ATOM 1010 O O . GLY A 1 135 ? -13.850 -4.104 14.226 1.00 77.56 135 GLY A O 1
ATOM 1011 N N . ALA A 1 136 ? -13.641 -2.913 12.336 1.00 62.00 136 ALA A N 1
ATOM 1012 C CA . ALA A 1 136 ? -14.346 -1.737 12.845 1.00 62.00 136 ALA A CA 1
ATOM 1013 C C . ALA A 1 136 ? -15.753 -2.154 13.300 1.00 62.00 136 ALA A C 1
ATOM 1015 O O . ALA A 1 136 ? -16.598 -2.485 12.468 1.00 62.00 136 ALA A O 1
ATOM 1016 N N . GLY A 1 137 ? -15.959 -2.229 14.620 1.00 54.75 137 GLY A N 1
ATOM 1017 C CA . GLY A 1 137 ? -17.205 -2.698 15.215 1.00 54.75 137 GLY A CA 1
ATOM 1018 C C . GLY A 1 137 ? -18.410 -2.061 14.531 1.00 54.75 137 GLY A C 1
ATOM 1019 O O . GLY A 1 137 ? -18.383 -0.874 14.200 1.00 54.75 137 GLY A O 1
ATOM 1020 N N . SER A 1 138 ? -19.455 -2.860 14.290 1.00 39.06 138 SER A N 1
ATOM 1021 C CA . SER A 1 138 ? -20.743 -2.307 13.870 1.00 39.06 138 SER A CA 1
ATOM 1022 C C . SER A 1 138 ? -21.114 -1.162 14.819 1.00 39.06 138 SER A C 1
ATOM 1024 O O . SER A 1 138 ? -20.925 -1.321 16.031 1.00 39.06 138 SER A O 1
ATOM 1026 N N . PRO A 1 139 ? -21.587 -0.011 14.309 1.00 38.62 139 PRO A N 1
ATOM 1027 C CA . PRO A 1 139 ? -22.129 1.003 15.196 1.00 38.62 139 PRO A CA 1
ATOM 1028 C C . PRO A 1 139 ? -23.277 0.378 16.013 1.00 38.62 139 PRO A C 1
ATOM 1030 O O . PRO A 1 139 ? -23.954 -0.516 15.491 1.00 38.62 139 PRO A O 1
ATOM 1033 N N . PRO A 1 140 ? -23.457 0.788 17.282 1.00 43.16 140 PRO A N 1
ATOM 1034 C CA . PRO A 1 140 ? -24.607 0.372 18.079 1.00 43.16 140 PRO A CA 1
ATOM 1035 C C . PRO A 1 140 ? -25.935 0.756 17.415 1.00 43.16 140 PRO A C 1
ATOM 1037 O O . PRO A 1 140 ? -25.966 1.776 16.683 1.00 43.16 140 PRO A O 1
#

pLDDT: mean 84.55, std 13.27, range [33.56, 97.0]

Foldseek 3Di:
DPPPQDFLLRQLLVQLVVALVPADPVCSQAAEEEEACAQLVVLLVVQLVVVVVPPPDDDDPCSNPVSDPCSSCVVNCVVSVHDYHYHYDYPDDPVNVLVVQVPDPGQKHKYKYKHWADDPDSNGTGIHMHMHMPNRDDDD